Protein AF-A0A8T4BAL3-F1 (afdb_monomer_lite)

Sequence (74 aa):
MENKTMFNVEVADQSGHSIVLMNQEEIANKAASDNSAWVFVNDQLVSAADIADMDLEEGSRIRMMPGLVGGQYC

pLDDT: mean 77.37, std 12.15, range [40.75, 89.19]

Foldseek 3Di:
DPPQQWEFEWEQDPVGTDTDTDGLVVQLVVQVVLVQKWKAWQNDTDHSVVSNVDDDDSPIYIYIYRHPPPDPDD

Radius of gyration: 12.84 Å; chains: 1; bounding box: 43×25×28 Å

Structure (mmCIF, N/CA/C/O backbone):
data_AF-A0A8T4BAL3-F1
#
_entry.id   AF-A0A8T4BAL3-F1
#
loop_
_atom_site.group_PDB
_atom_site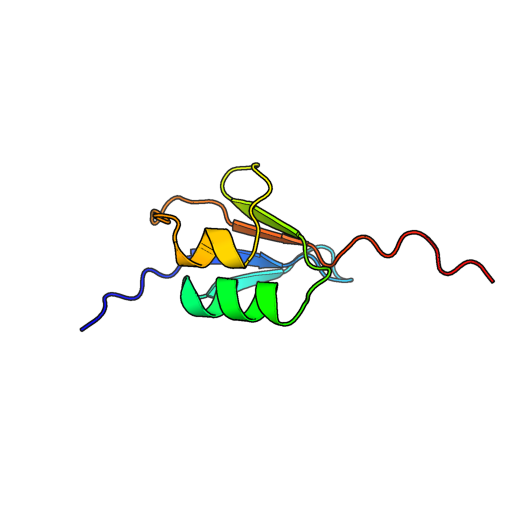.id
_atom_site.type_symbol
_atom_site.label_atom_id
_atom_site.label_alt_id
_atom_site.label_comp_id
_atom_site.label_asym_id
_atom_site.label_entity_id
_atom_site.label_seq_id
_atom_site.pdbx_PDB_ins_code
_atom_site.Cartn_x
_atom_site.Cartn_y
_atom_site.Cartn_z
_atom_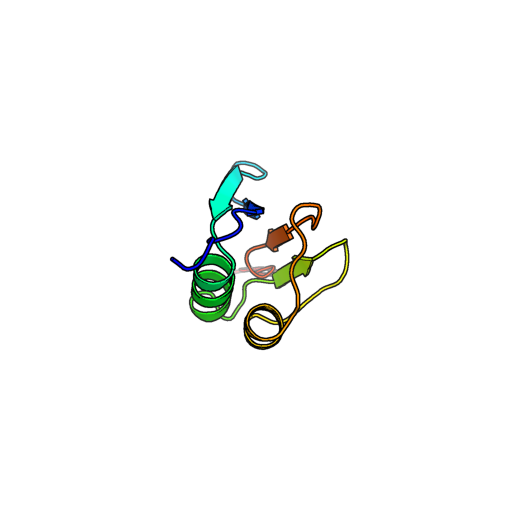site.occupancy
_atom_site.B_iso_or_equiv
_atom_site.auth_seq_id
_atom_site.auth_comp_id
_atom_site.auth_asym_id
_atom_site.auth_atom_id
_atom_site.pdbx_PDB_model_num
ATOM 1 N N . MET A 1 1 ? -17.504 14.799 7.249 1.00 40.75 1 MET A N 1
ATOM 2 C CA . MET A 1 1 ? -16.173 14.548 7.830 1.00 40.75 1 MET A CA 1
ATOM 3 C C . MET A 1 1 ? -15.860 13.110 7.502 1.00 40.75 1 MET A C 1
ATOM 5 O O . MET A 1 1 ? -16.416 12.231 8.143 1.00 40.75 1 MET A O 1
ATOM 9 N N . GLU A 1 2 ? -15.109 12.870 6.431 1.00 52.50 2 GLU A N 1
ATOM 10 C CA . GLU A 1 2 ? -14.546 11.543 6.191 1.00 52.50 2 GLU A CA 1
ATOM 11 C C . GLU A 1 2 ? -13.610 11.253 7.362 1.00 52.50 2 GLU A C 1
ATOM 13 O O . GLU A 1 2 ? -12.598 11.930 7.547 1.00 52.50 2 GLU A O 1
ATOM 18 N N . ASN A 1 3 ? -14.017 10.321 8.223 1.00 53.44 3 ASN A N 1
ATOM 19 C CA . ASN A 1 3 ? -13.137 9.756 9.229 1.00 53.44 3 ASN A CA 1
ATOM 20 C C . ASN A 1 3 ? -12.070 8.988 8.458 1.00 53.44 3 ASN A C 1
ATOM 22 O O . ASN A 1 3 ? -12.276 7.839 8.081 1.00 53.44 3 ASN A O 1
ATOM 26 N N . LYS A 1 4 ? -10.968 9.669 8.138 1.00 64.06 4 LYS A N 1
ATOM 27 C CA . LYS A 1 4 ? -9.840 9.056 7.452 1.00 64.06 4 LYS A CA 1
ATOM 28 C C . LYS A 1 4 ? -9.153 8.132 8.439 1.00 64.06 4 LYS A C 1
ATOM 30 O O . LYS A 1 4 ? -8.328 8.568 9.242 1.00 64.06 4 LYS A O 1
ATOM 35 N N . THR A 1 5 ? -9.553 6.870 8.403 1.00 79.38 5 THR A N 1
ATOM 36 C CA . THR A 1 5 ? -8.888 5.790 9.112 1.00 79.38 5 THR A CA 1
ATOM 37 C C . THR A 1 5 ? -7.409 5.831 8.749 1.00 79.38 5 THR A C 1
ATOM 39 O O . THR A 1 5 ? -7.045 5.831 7.569 1.00 79.38 5 THR A O 1
ATOM 42 N N . MET A 1 6 ? -6.560 5.990 9.762 1.00 84.06 6 MET A N 1
ATOM 43 C CA . MET A 1 6 ? -5.120 6.035 9.563 1.00 84.06 6 MET A CA 1
ATOM 44 C C . MET A 1 6 ? -4.549 4.647 9.783 1.00 84.06 6 MET A C 1
ATOM 46 O O . MET A 1 6 ? -4.827 4.010 10.795 1.00 84.06 6 MET A O 1
ATOM 50 N N . PHE A 1 7 ? -3.719 4.210 8.848 1.00 86.00 7 PHE A N 1
ATOM 51 C CA . PHE A 1 7 ? -3.098 2.900 8.876 1.00 86.00 7 PHE A CA 1
ATOM 52 C C . PHE A 1 7 ? -1.593 3.050 9.052 1.00 86.00 7 PHE A C 1
ATOM 54 O O . PHE A 1 7 ? -0.961 3.965 8.513 1.00 86.00 7 PHE A O 1
ATOM 61 N N . ASN A 1 8 ? -1.006 2.131 9.811 1.00 88.50 8 ASN A N 1
ATOM 62 C CA . ASN A 1 8 ? 0.437 2.002 9.900 1.00 88.50 8 ASN A CA 1
ATOM 63 C C . ASN A 1 8 ? 0.943 1.253 8.672 1.00 88.50 8 ASN A C 1
ATOM 65 O O . ASN A 1 8 ? 0.671 0.065 8.505 1.00 88.50 8 ASN A O 1
ATOM 69 N N . VAL A 1 9 ? 1.705 1.954 7.841 1.00 87.12 9 VAL A N 1
ATOM 70 C CA . VAL A 1 9 ? 2.265 1.398 6.619 1.00 87.12 9 VAL A CA 1
ATOM 71 C C . VAL A 1 9 ? 3.757 1.198 6.780 1.00 87.12 9 VAL A C 1
ATOM 73 O O . VAL A 1 9 ? 4.511 2.150 6.981 1.00 87.12 9 VAL A O 1
ATOM 76 N N . GLU A 1 10 ? 4.192 -0.048 6.678 1.00 89.19 10 GLU A N 1
ATOM 77 C CA . GLU A 1 10 ? 5.604 -0.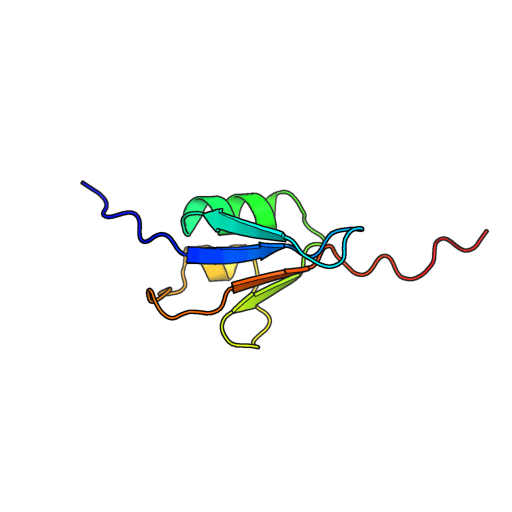407 6.685 1.00 89.19 10 GLU A CA 1
ATOM 78 C C . GLU A 1 10 ? 6.176 -0.218 5.278 1.00 89.19 10 GLU A C 1
ATOM 80 O O . GLU A 1 10 ? 5.919 -1.020 4.388 1.00 89.19 10 GLU A O 1
ATOM 85 N N . VAL A 1 11 ? 6.949 0.838 5.055 1.00 86.69 11 VAL A N 1
ATOM 86 C CA . VAL A 1 11 ? 7.656 1.077 3.794 1.00 86.69 11 VAL A CA 1
ATOM 87 C C . VAL A 1 11 ? 9.059 0.494 3.907 1.00 86.69 11 VAL A C 1
ATOM 89 O O . VAL A 1 11 ? 9.864 0.967 4.708 1.00 86.69 11 VAL A O 1
ATOM 92 N N . ALA A 1 12 ? 9.370 -0.533 3.122 1.00 82.94 12 ALA A N 1
ATOM 93 C CA . ALA A 1 12 ? 10.732 -1.044 3.033 1.00 82.94 12 ALA A CA 1
ATOM 94 C C . ALA A 1 12 ? 11.621 -0.022 2.304 1.00 82.94 12 ALA A C 1
ATOM 96 O O . ALA A 1 12 ? 11.284 0.468 1.232 1.00 82.94 12 ALA A O 1
ATOM 97 N N . ASP A 1 13 ? 12.755 0.313 2.905 1.00 77.69 13 ASP A N 1
ATOM 98 C CA . ASP A 1 13 ? 13.725 1.273 2.376 1.00 77.69 13 ASP A CA 1
ATOM 99 C C . ASP A 1 13 ? 15.145 0.738 2.627 1.00 77.69 13 ASP A C 1
ATOM 101 O O . ASP A 1 13 ? 15.314 -0.293 3.285 1.00 77.69 13 ASP A O 1
ATOM 105 N N . GLN A 1 14 ? 16.179 1.426 2.138 1.00 70.31 14 GLN A N 1
ATOM 106 C CA . GLN A 1 14 ? 17.588 1.043 2.315 1.00 70.31 14 GLN A CA 1
ATOM 107 C C . GLN A 1 14 ? 17.992 0.822 3.785 1.00 70.31 14 GLN A C 1
ATOM 109 O O . GLN A 1 14 ? 18.911 0.055 4.063 1.00 70.31 14 GLN A O 1
ATOM 114 N N . SER A 1 15 ? 17.300 1.466 4.729 1.00 74.38 15 SER A N 1
ATOM 115 C CA . SER A 1 15 ? 17.509 1.310 6.176 1.00 74.38 15 SER A CA 1
ATOM 116 C C . SER A 1 15 ? 16.915 0.025 6.781 1.00 74.38 15 SER A C 1
ATOM 118 O O . SER A 1 15 ? 17.180 -0.275 7.945 1.00 74.38 15 SER A O 1
ATOM 120 N N . GLY A 1 16 ? 16.137 -0.750 6.018 1.00 69.31 16 GLY A N 1
ATOM 121 C CA . GLY A 1 16 ? 15.475 -1.983 6.454 1.00 69.31 16 GLY A CA 1
ATOM 122 C C . GLY A 1 16 ? 13.953 -1.893 6.348 1.00 69.31 16 GLY A C 1
ATOM 123 O O . GLY A 1 16 ? 13.344 -2.705 5.658 1.00 69.31 16 GLY A O 1
ATOM 124 N N . HIS A 1 17 ? 13.338 -0.915 7.015 1.00 79.94 17 HIS A N 1
ATOM 125 C CA . HIS A 1 17 ? 11.948 -0.474 6.821 1.00 79.94 17 HIS A CA 1
ATOM 126 C C . HIS A 1 17 ? 11.655 0.745 7.708 1.00 79.94 17 HIS A C 1
ATOM 128 O O . HIS A 1 17 ? 12.255 0.918 8.766 1.00 79.94 17 HIS A O 1
ATOM 134 N N . SER A 1 18 ? 10.705 1.575 7.288 1.00 85.81 18 SER A N 1
ATOM 135 C CA . SER A 1 18 ? 10.165 2.705 8.044 1.00 85.81 18 SER A CA 1
ATOM 136 C C . SER A 1 18 ? 8.654 2.562 8.179 1.00 85.81 18 SER A C 1
ATOM 138 O O . SER A 1 18 ? 7.984 2.162 7.234 1.00 85.81 18 SER A O 1
ATOM 140 N N . ILE A 1 19 ? 8.103 2.904 9.341 1.00 87.81 19 ILE A N 1
ATOM 141 C CA . ILE A 1 19 ? 6.653 2.894 9.564 1.00 87.81 19 ILE A CA 1
ATOM 142 C C . ILE A 1 19 ? 6.132 4.312 9.363 1.00 87.81 19 ILE A C 1
ATOM 144 O O . ILE A 1 19 ? 6.576 5.236 10.046 1.00 87.81 19 ILE A O 1
ATOM 148 N N . VAL A 1 20 ? 5.182 4.481 8.451 1.00 87.44 20 VAL A N 1
ATOM 149 C CA . VAL A 1 20 ? 4.538 5.767 8.178 1.00 87.44 20 VAL A CA 1
ATOM 150 C C . VAL A 1 20 ? 3.042 5.635 8.426 1.00 87.44 20 VAL A C 1
ATOM 152 O O . VAL A 1 20 ? 2.427 4.667 7.992 1.00 87.44 20 VAL A O 1
ATOM 155 N N . LEU A 1 21 ? 2.452 6.593 9.142 1.00 87.88 21 LEU A N 1
ATOM 156 C CA . LEU A 1 21 ? 0.998 6.694 9.234 1.00 87.88 21 LEU A CA 1
ATOM 157 C C . LEU A 1 21 ? 0.475 7.350 7.958 1.00 87.88 21 LEU A C 1
ATOM 159 O O . LEU A 1 21 ? 0.852 8.482 7.658 1.00 87.88 21 LEU A O 1
ATOM 163 N N . MET A 1 22 ? -0.377 6.640 7.228 1.00 87.12 22 MET A N 1
ATOM 164 C CA . MET A 1 22 ? -1.026 7.145 6.021 1.00 87.12 22 MET A CA 1
ATOM 165 C C . MET A 1 22 ? -2.485 6.710 6.000 1.00 87.12 22 MET A C 1
ATOM 167 O O . MET A 1 22 ? -2.862 5.693 6.582 1.00 87.12 22 MET A O 1
ATOM 171 N N . ASN A 1 23 ? -3.313 7.479 5.309 1.00 87.69 23 ASN A N 1
ATOM 172 C CA . ASN A 1 23 ? -4.677 7.052 5.005 1.00 87.69 23 ASN A CA 1
ATOM 173 C C . ASN A 1 23 ? -4.718 6.180 3.740 1.00 87.69 23 ASN A C 1
ATOM 175 O O . ASN A 1 23 ? -3.777 6.172 2.950 1.00 87.69 23 ASN A O 1
ATOM 179 N N . GLN A 1 24 ? -5.833 5.485 3.525 1.00 84.12 24 GLN A N 1
ATOM 180 C CA . GLN A 1 24 ? -6.039 4.609 2.366 1.00 84.12 24 GLN A CA 1
ATOM 181 C C . GLN A 1 24 ? -5.754 5.289 1.018 1.00 84.12 24 GLN A C 1
ATOM 183 O O . GLN A 1 24 ? -5.064 4.714 0.179 1.00 84.12 24 GLN A O 1
ATOM 188 N N . GLU A 1 25 ? -6.220 6.525 0.816 1.00 84.94 25 GLU A N 1
ATOM 189 C CA . GLU A 1 25 ? -5.972 7.252 -0.435 1.00 84.94 25 GLU A CA 1
ATOM 190 C C . GLU A 1 25 ? -4.485 7.557 -0.638 1.00 84.94 25 GLU A C 1
ATOM 192 O O . GLU A 1 25 ? -3.986 7.481 -1.757 1.00 84.94 25 GLU A O 1
ATOM 197 N N . GLU A 1 26 ? -3.756 7.902 0.425 1.00 86.44 26 GLU A N 1
ATOM 198 C CA . GLU A 1 26 ? -2.306 8.113 0.352 1.00 86.44 26 GLU A CA 1
ATOM 199 C C . GLU A 1 26 ? -1.560 6.823 0.018 1.00 86.44 26 GLU A C 1
ATOM 201 O O . GLU A 1 26 ? -0.623 6.857 -0.778 1.00 86.44 26 GLU A O 1
ATOM 206 N N . ILE A 1 27 ? -1.998 5.687 0.567 1.00 84.94 27 ILE A N 1
ATOM 207 C CA . ILE A 1 27 ? -1.431 4.369 0.254 1.00 84.94 27 ILE A CA 1
ATOM 208 C C . ILE A 1 27 ? -1.656 4.043 -1.219 1.00 84.94 27 ILE A C 1
ATOM 210 O O . ILE A 1 27 ? -0.698 3.717 -1.918 1.00 84.94 27 ILE A O 1
ATOM 214 N N . ALA A 1 28 ? -2.892 4.184 -1.703 1.00 84.56 28 ALA A N 1
ATOM 215 C CA . ALA A 1 28 ? -3.238 3.939 -3.099 1.00 84.56 28 ALA A CA 1
ATOM 216 C C . ALA A 1 28 ? -2.462 4.872 -4.042 1.00 84.56 28 ALA A C 1
ATOM 218 O O . ALA A 1 28 ? -1.883 4.410 -5.022 1.00 84.56 28 ALA A O 1
ATOM 219 N N . ASN A 1 29 ? -2.359 6.165 -3.715 1.00 85.94 29 ASN A N 1
ATOM 220 C CA . ASN A 1 29 ? -1.577 7.124 -4.500 1.00 85.94 29 ASN A CA 1
ATOM 221 C C . ASN A 1 29 ? -0.083 6.791 -4.508 1.00 85.94 29 ASN A C 1
ATOM 223 O O . ASN A 1 29 ? 0.561 6.893 -5.554 1.00 85.94 29 ASN A O 1
ATOM 227 N N . LYS A 1 30 ? 0.482 6.395 -3.363 1.00 83.44 30 LYS A N 1
ATOM 228 C CA . LYS A 1 30 ? 1.898 6.027 -3.263 1.00 83.44 30 LYS A CA 1
ATOM 229 C C . LYS A 1 30 ? 2.194 4.762 -4.064 1.00 83.44 30 LYS A C 1
ATOM 231 O O . LYS A 1 30 ? 3.125 4.753 -4.862 1.00 83.44 30 LYS A O 1
ATOM 236 N N . ALA A 1 31 ? 1.351 3.747 -3.918 1.00 81.38 31 ALA A N 1
ATOM 237 C CA . ALA A 1 31 ? 1.442 2.506 -4.671 1.00 81.38 31 ALA A CA 1
ATOM 238 C C . ALA A 1 31 ? 1.207 2.709 -6.180 1.00 81.38 31 ALA A C 1
ATOM 240 O O . ALA A 1 31 ? 1.826 2.033 -6.992 1.00 81.38 31 ALA A O 1
ATOM 241 N N . ALA A 1 32 ? 0.350 3.655 -6.576 1.00 81.62 32 ALA A N 1
ATOM 242 C CA . ALA A 1 32 ? 0.133 4.002 -7.981 1.00 81.62 32 ALA A CA 1
ATOM 243 C C . ALA A 1 32 ? 1.290 4.825 -8.575 1.00 81.62 32 ALA A C 1
ATOM 245 O O . ALA A 1 32 ? 1.605 4.686 -9.758 1.00 81.62 32 ALA A O 1
ATOM 246 N N . SER A 1 33 ? 1.921 5.683 -7.764 1.00 79.88 33 SER A N 1
ATOM 247 C CA . SER A 1 33 ? 3.080 6.491 -8.172 1.00 79.88 33 SER A CA 1
ATOM 248 C C . SER A 1 33 ? 4.303 5.612 -8.420 1.00 79.88 33 SER A C 1
ATOM 250 O O . SER A 1 33 ? 4.979 5.758 -9.440 1.00 79.88 33 SER A O 1
ATOM 252 N N . ASP A 1 34 ? 4.550 4.660 -7.522 1.00 71.62 34 ASP A N 1
ATOM 253 C CA . ASP A 1 34 ? 5.605 3.668 -7.667 1.00 71.62 34 ASP A CA 1
ATOM 254 C C . ASP A 1 34 ? 5.028 2.406 -8.321 1.00 71.62 34 ASP A C 1
ATOM 256 O O . ASP A 1 34 ? 4.729 1.425 -7.655 1.00 71.62 34 ASP A O 1
ATOM 260 N N . ASN A 1 35 ? 4.896 2.411 -9.654 1.00 64.25 35 ASN A N 1
ATOM 261 C CA . ASN A 1 35 ? 4.335 1.302 -10.457 1.00 64.25 35 ASN A CA 1
ATOM 262 C C . ASN A 1 35 ? 5.036 -0.064 -10.259 1.00 64.25 35 ASN A C 1
ATOM 264 O O . ASN A 1 35 ? 4.553 -1.099 -10.712 1.00 64.25 35 ASN A O 1
ATOM 268 N N . SER A 1 36 ? 6.211 -0.072 -9.631 1.00 66.44 36 SER A N 1
ATOM 269 C CA . SER A 1 36 ? 6.955 -1.275 -9.262 1.00 66.44 36 SER A CA 1
ATOM 270 C C . SER A 1 36 ? 6.774 -1.671 -7.794 1.00 66.44 36 SER A C 1
ATOM 272 O O . SER A 1 36 ? 7.194 -2.764 -7.427 1.00 66.44 36 SER A O 1
ATOM 274 N N . ALA A 1 37 ? 6.175 -0.830 -6.950 1.00 76.75 37 ALA A N 1
ATOM 275 C CA . ALA A 1 37 ? 5.980 -1.109 -5.538 1.00 76.75 37 ALA A CA 1
ATOM 276 C C . ALA A 1 37 ? 4.926 -2.200 -5.325 1.00 76.75 37 ALA A C 1
ATOM 278 O O . ALA A 1 37 ? 3.826 -2.183 -5.875 1.00 76.75 37 ALA A O 1
ATOM 279 N N . TRP A 1 38 ? 5.281 -3.167 -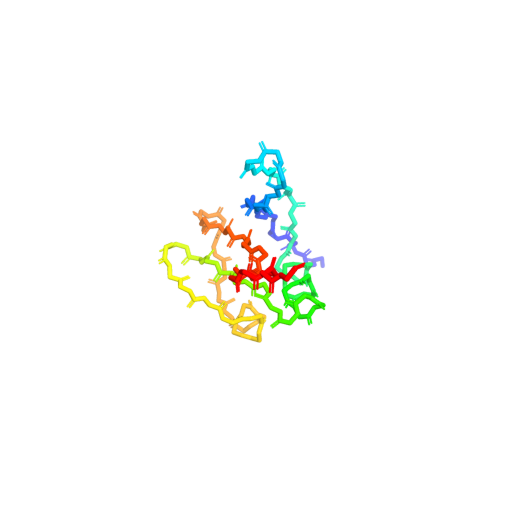4.492 1.00 85.25 38 TRP A N 1
ATOM 280 C CA . TRP A 1 38 ? 4.409 -4.238 -4.046 1.00 85.25 38 TRP A CA 1
ATOM 281 C C . TRP A 1 38 ? 3.780 -3.845 -2.726 1.00 85.25 38 TRP A C 1
ATOM 283 O O . TRP A 1 38 ? 4.493 -3.536 -1.772 1.00 85.25 38 TRP A O 1
ATOM 293 N N . VAL A 1 39 ? 2.456 -3.886 -2.651 1.00 86.81 39 VAL A N 1
ATOM 294 C CA . VAL A 1 39 ? 1.751 -3.642 -1.399 1.00 86.81 39 VAL A CA 1
ATOM 295 C C . VAL A 1 39 ? 1.210 -4.952 -0.864 1.00 86.81 39 VAL A C 1
ATOM 297 O O . VAL A 1 39 ? 0.568 -5.717 -1.574 1.00 86.81 39 VAL A O 1
ATOM 300 N N . PHE A 1 40 ? 1.478 -5.208 0.403 1.00 87.31 40 PHE A N 1
ATOM 301 C CA . PHE A 1 40 ? 0.960 -6.333 1.149 1.00 87.31 40 PHE A CA 1
ATOM 302 C C . PHE A 1 40 ? -0.056 -5.822 2.158 1.00 87.31 40 PHE A C 1
ATOM 304 O O . PHE A 1 40 ? 0.248 -4.908 2.922 1.00 87.31 40 PHE A O 1
ATOM 311 N N . VAL A 1 41 ? -1.237 -6.425 2.180 1.00 87.94 41 VAL A N 1
ATOM 312 C CA . VAL A 1 41 ? -2.283 -6.190 3.176 1.00 87.94 41 VAL A CA 1
ATOM 313 C C . VAL A 1 41 ? -2.559 -7.529 3.849 1.00 87.94 41 VAL A C 1
ATOM 315 O O . VAL A 1 41 ? -2.934 -8.482 3.173 1.00 87.94 41 VAL A O 1
ATOM 318 N N . ASN A 1 42 ? -2.333 -7.633 5.161 1.00 86.44 42 ASN A N 1
ATOM 319 C CA . ASN A 1 42 ? -2.509 -8.880 5.925 1.00 86.44 42 ASN A CA 1
ATOM 320 C C . ASN A 1 42 ? -1.780 -10.088 5.295 1.00 86.44 42 ASN A C 1
ATOM 322 O O . ASN A 1 42 ? -2.356 -11.160 5.134 1.00 86.44 42 ASN A O 1
ATOM 326 N N . ASP A 1 43 ? -0.521 -9.888 4.889 1.00 83.50 43 ASP A N 1
ATOM 327 C CA . ASP A 1 43 ? 0.321 -10.888 4.209 1.00 83.50 43 ASP A CA 1
ATOM 328 C C . ASP A 1 43 ? -0.157 -11.309 2.800 1.00 83.50 43 ASP A C 1
ATOM 330 O O . ASP A 1 43 ? 0.447 -12.182 2.173 1.00 83.50 43 ASP A O 1
ATOM 334 N N . GLN A 1 44 ? -1.179 -10.653 2.244 1.00 84.75 44 GLN A N 1
ATOM 335 C CA . GLN A 1 44 ? -1.610 -10.837 0.857 1.00 84.75 44 GLN A CA 1
ATOM 336 C C . GLN A 1 44 ? -1.096 -9.705 -0.029 1.00 84.75 44 GLN A C 1
ATOM 338 O O . GLN A 1 44 ? -1.214 -8.538 0.325 1.00 84.75 44 GLN A O 1
ATOM 343 N N . LEU A 1 45 ? -0.543 -10.039 -1.197 1.00 86.12 45 LEU A N 1
ATOM 344 C CA . LEU A 1 45 ? -0.166 -9.045 -2.201 1.00 86.12 45 LEU A CA 1
ATOM 345 C C . LEU A 1 45 ? -1.436 -8.449 -2.829 1.00 86.12 45 LEU A C 1
ATOM 347 O O . LEU A 1 45 ? -2.250 -9.188 -3.382 1.00 86.12 45 LEU A O 1
ATOM 351 N N . VAL A 1 46 ? -1.576 -7.128 -2.766 1.00 86.25 46 VAL A N 1
ATOM 352 C CA . VAL A 1 46 ? -2.712 -6.370 -3.301 1.00 86.25 46 VAL A CA 1
ATOM 353 C C . VAL A 1 46 ? -2.185 -5.293 -4.249 1.00 86.25 46 VAL A C 1
ATOM 355 O O . VAL A 1 46 ? -1.127 -4.703 -4.021 1.00 86.25 46 VAL A O 1
ATOM 358 N N . SER A 1 47 ? -2.904 -5.049 -5.344 1.00 82.25 47 SER A N 1
ATOM 359 C CA . SER A 1 47 ? -2.543 -3.996 -6.292 1.00 82.25 47 SER A CA 1
ATOM 360 C C . SER A 1 47 ? -2.967 -2.614 -5.780 1.00 82.25 47 SER A C 1
ATOM 362 O O . SER A 1 47 ? -3.939 -2.485 -5.043 1.00 82.25 47 SER A O 1
ATOM 364 N N . ALA A 1 48 ? -2.280 -1.552 -6.211 1.00 78.50 48 ALA A N 1
ATOM 365 C CA . ALA A 1 48 ? -2.646 -0.175 -5.862 1.00 78.50 48 ALA A CA 1
ATOM 366 C C . ALA A 1 48 ? -4.107 0.174 -6.204 1.00 78.50 48 ALA A C 1
ATOM 368 O O . ALA A 1 48 ? -4.748 0.932 -5.480 1.00 78.50 48 ALA A O 1
ATOM 369 N N . ALA A 1 49 ? -4.623 -0.390 -7.301 1.00 78.56 49 ALA A N 1
ATOM 370 C CA . ALA A 1 49 ? -5.996 -0.187 -7.744 1.00 78.56 49 ALA A CA 1
ATOM 371 C C . ALA A 1 49 ? -7.001 -0.901 -6.830 1.00 78.56 49 ALA A C 1
ATOM 373 O O . ALA A 1 49 ? -8.021 -0.317 -6.482 1.00 78.56 49 ALA A O 1
ATOM 374 N N . ASP A 1 50 ? -6.681 -2.121 -6.390 1.00 82.69 50 ASP A N 1
ATOM 375 C CA . ASP A 1 50 ? -7.526 -2.881 -5.463 1.00 82.69 50 ASP A CA 1
ATOM 376 C C . ASP A 1 50 ? -7.536 -2.263 -4.059 1.00 82.69 50 ASP A C 1
ATOM 378 O O . ASP A 1 50 ? -8.552 -2.318 -3.380 1.00 82.69 50 ASP A O 1
ATOM 382 N N . ILE A 1 51 ? -6.446 -1.618 -3.621 1.00 81.56 51 ILE A N 1
ATOM 383 C CA . ILE A 1 51 ? -6.395 -0.929 -2.317 1.00 81.56 51 ILE A CA 1
ATOM 384 C C . ILE A 1 51 ? -7.437 0.181 -2.220 1.00 81.56 51 ILE A C 1
ATOM 386 O O . ILE A 1 51 ? -7.960 0.409 -1.135 1.00 81.56 51 ILE A O 1
ATOM 390 N N . ALA A 1 52 ? -7.720 0.888 -3.316 1.00 79.88 52 ALA A N 1
ATOM 391 C CA . ALA A 1 52 ? -8.702 1.969 -3.323 1.00 79.88 52 ALA A CA 1
ATOM 392 C C . ALA A 1 52 ? -10.150 1.458 -3.201 1.00 79.88 52 ALA A C 1
ATOM 394 O O . ALA A 1 52 ? -11.000 2.188 -2.702 1.00 79.88 52 ALA A O 1
ATOM 395 N N . ASP A 1 53 ? -10.408 0.224 -3.642 1.00 80.38 53 ASP A N 1
ATOM 396 C CA . ASP A 1 53 ? -11.736 -0.407 -3.634 1.00 80.38 53 ASP A CA 1
ATOM 397 C C . ASP A 1 53 ? -11.917 -1.387 -2.451 1.00 80.38 53 ASP A C 1
ATOM 399 O O . ASP A 1 53 ? -13.037 -1.737 -2.086 1.00 80.38 53 ASP A O 1
ATOM 403 N N . MET A 1 54 ? -10.820 -1.822 -1.817 1.00 79.62 54 MET A N 1
ATOM 404 C CA . MET A 1 54 ? -10.839 -2.706 -0.649 1.00 79.62 54 MET A CA 1
ATOM 405 C C . MET A 1 54 ? -11.341 -2.001 0.611 1.00 79.62 54 MET A C 1
ATOM 407 O O . MET A 1 54 ? -11.007 -0.854 0.891 1.00 79.62 54 MET A O 1
ATOM 411 N N . ASP A 1 55 ? -12.049 -2.749 1.452 1.00 77.00 55 ASP A N 1
ATOM 412 C CA . ASP A 1 55 ? -12.392 -2.312 2.802 1.00 77.00 55 ASP A CA 1
ATOM 413 C C . ASP A 1 55 ? -11.188 -2.563 3.729 1.00 77.00 55 ASP A C 1
ATOM 415 O O . ASP A 1 55 ? -10.890 -3.701 4.101 1.00 77.00 55 ASP A O 1
ATOM 419 N N . LEU A 1 56 ? -10.415 -1.511 4.020 1.00 75.94 56 LEU A N 1
ATOM 420 C CA . LEU A 1 56 ? -9.289 -1.581 4.953 1.00 75.94 56 LEU A CA 1
ATOM 421 C C . LEU A 1 56 ? -9.773 -1.303 6.379 1.00 75.94 56 LEU A C 1
ATOM 423 O O . LEU A 1 56 ? -10.187 -0.193 6.711 1.00 75.94 56 LEU A O 1
ATOM 427 N N . GLU A 1 57 ? -9.650 -2.299 7.252 1.00 78.62 57 GLU A N 1
ATOM 428 C CA . GLU A 1 57 ? -9.985 -2.166 8.675 1.00 78.62 57 GLU A CA 1
ATOM 429 C C . GLU A 1 57 ? -8.800 -1.619 9.490 1.00 78.62 57 GLU A C 1
ATOM 431 O O . GLU A 1 57 ? -7.649 -1.897 9.150 1.00 78.62 57 GLU A O 1
ATOM 436 N N . GLU A 1 58 ? -9.048 -0.908 10.602 1.00 68.81 58 GLU A N 1
ATOM 437 C CA . GLU A 1 58 ? -8.016 -0.304 11.484 1.00 68.81 58 GLU A CA 1
ATOM 438 C C . GLU A 1 58 ? -6.925 -1.282 11.965 1.00 68.81 58 GLU A C 1
ATOM 440 O O . GLU A 1 58 ? -5.823 -0.864 12.312 1.00 68.81 58 GLU A O 1
ATOM 445 N N . GLY A 1 59 ? -7.209 -2.588 11.978 1.00 74.69 59 GLY A N 1
ATOM 446 C CA . GLY A 1 59 ? -6.252 -3.642 12.332 1.00 74.69 59 GLY A CA 1
ATOM 447 C C . GLY A 1 59 ? -5.425 -4.189 11.164 1.00 74.69 59 GLY A C 1
ATOM 448 O O . GLY A 1 59 ? -4.601 -5.081 11.377 1.00 74.69 59 GLY A O 1
ATOM 449 N N . SER A 1 60 ? -5.643 -3.701 9.941 1.00 81.94 60 SER A N 1
ATOM 450 C CA . SER A 1 60 ? -4.998 -4.230 8.740 1.00 81.94 60 SER A CA 1
ATOM 451 C C . SER A 1 60 ? -3.516 -3.887 8.720 1.00 81.94 60 SER A C 1
ATOM 453 O O . SER A 1 60 ? -3.117 -2.726 8.842 1.00 81.94 60 SER A O 1
ATOM 455 N N . ARG A 1 61 ? -2.680 -4.908 8.527 1.00 85.00 61 ARG A N 1
ATOM 456 C CA . ARG A 1 61 ? -1.229 -4.731 8.438 1.00 85.00 61 ARG A CA 1
ATOM 457 C C . ARG A 1 61 ? -0.845 -4.425 7.000 1.00 85.00 61 ARG A C 1
ATOM 459 O O . ARG A 1 61 ? -0.981 -5.296 6.144 1.00 85.00 61 ARG A O 1
ATOM 466 N N . ILE A 1 62 ? -0.372 -3.209 6.741 1.00 87.38 62 ILE A N 1
ATOM 467 C CA . ILE A 1 62 ? -0.035 -2.760 5.388 1.00 87.38 62 ILE A CA 1
ATOM 468 C C . ILE A 1 62 ? 1.478 -2.615 5.269 1.00 87.38 62 ILE A C 1
ATOM 470 O O . ILE A 1 62 ? 2.112 -1.926 6.068 1.00 87.38 62 ILE A O 1
ATOM 474 N N . ARG A 1 63 ? 2.069 -3.248 4.257 1.00 88.25 63 ARG A N 1
ATOM 475 C CA . ARG A 1 63 ? 3.500 -3.170 3.965 1.00 88.25 63 ARG A CA 1
ATOM 476 C C . ARG A 1 63 ? 3.723 -2.854 2.500 1.00 88.25 63 ARG A C 1
ATOM 478 O O . ARG A 1 63 ? 3.320 -3.612 1.633 1.00 88.25 63 ARG A O 1
ATOM 485 N N . MET A 1 64 ? 4.412 -1.760 2.229 1.00 86.69 64 MET A N 1
ATOM 486 C CA . MET A 1 64 ? 4.869 -1.400 0.897 1.00 86.69 64 MET A CA 1
ATOM 487 C C . MET A 1 64 ? 6.332 -1.803 0.738 1.00 86.69 64 MET A C 1
ATOM 489 O O . MET A 1 64 ? 7.198 -1.376 1.499 1.00 86.69 64 MET A O 1
ATOM 493 N N . MET A 1 65 ? 6.618 -2.620 -0.264 1.00 84.88 65 MET A N 1
ATOM 494 C CA . MET A 1 65 ? 7.972 -2.960 -0.669 1.00 84.88 65 MET A CA 1
ATOM 495 C C . MET A 1 65 ? 8.255 -2.282 -2.007 1.00 84.88 65 MET A C 1
ATOM 497 O O . MET A 1 65 ? 7.470 -2.460 -2.937 1.00 84.88 65 MET A O 1
ATOM 501 N N . PRO A 1 66 ? 9.349 -1.518 -2.147 1.00 75.88 66 PRO A N 1
ATOM 502 C CA . PRO A 1 66 ? 9.772 -1.062 -3.457 1.00 75.88 66 PRO A CA 1
ATOM 503 C C . PRO A 1 66 ? 10.036 -2.312 -4.293 1.00 75.88 66 PRO A C 1
ATOM 505 O O . PRO A 1 66 ? 10.565 -3.303 -3.777 1.00 75.88 66 PRO A O 1
ATOM 508 N N . GLY A 1 67 ? 9.613 -2.292 -5.556 1.00 69.69 67 GLY A N 1
ATOM 509 C CA . GLY A 1 67 ? 9.766 -3.442 -6.436 1.00 69.69 67 GLY A CA 1
ATOM 510 C C . GLY A 1 67 ? 11.180 -3.980 -6.374 1.00 69.69 67 GLY A C 1
ATOM 511 O O . GLY A 1 67 ? 12.142 -3.209 -6.396 1.00 69.69 67 GLY A O 1
ATOM 512 N N 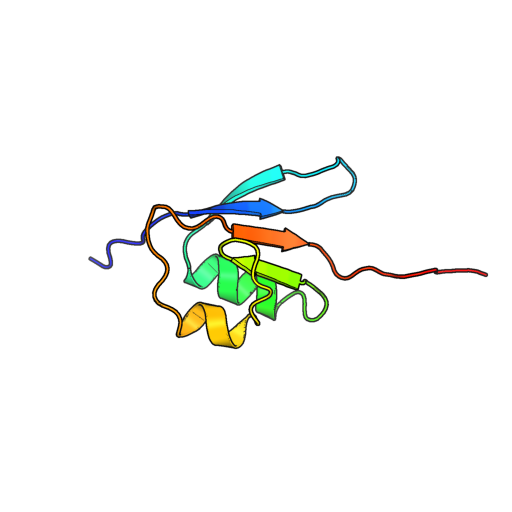. LEU A 1 68 ? 11.301 -5.302 -6.262 1.00 63.72 68 LEU A N 1
ATOM 513 C CA . LEU A 1 68 ? 12.590 -5.968 -6.247 1.00 63.72 68 LEU A CA 1
ATOM 514 C C . LEU A 1 68 ? 13.287 -5.668 -7.584 1.00 63.72 68 LEU A C 1
ATOM 516 O O . LEU A 1 68 ? 13.042 -6.339 -8.587 1.00 63.72 68 LEU A O 1
ATOM 520 N N . VAL A 1 69 ? 14.142 -4.643 -7.621 1.00 61.34 69 VAL A N 1
ATOM 521 C CA . VAL A 1 69 ? 15.084 -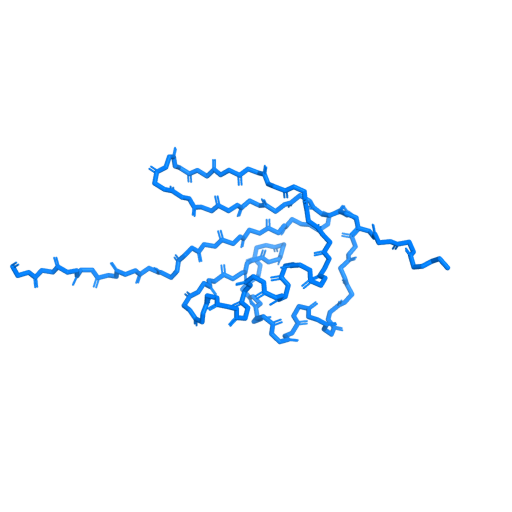4.414 -8.721 1.00 61.34 69 VAL A CA 1
ATOM 522 C C . VAL A 1 69 ? 16.145 -5.504 -8.633 1.00 61.34 69 VAL A C 1
ATOM 524 O O . VAL A 1 69 ? 17.238 -5.328 -8.100 1.00 61.34 69 VAL A O 1
ATOM 527 N N . GLY A 1 70 ? 15.768 -6.696 -9.093 1.00 50.16 70 GLY A N 1
ATOM 528 C CA . GLY A 1 70 ? 16.658 -7.830 -9.245 1.00 50.16 70 GLY A CA 1
ATOM 529 C C . GLY A 1 70 ? 17.740 -7.497 -10.265 1.00 50.16 70 GLY A C 1
ATOM 530 O O . GLY A 1 70 ? 17.521 -7.626 -11.462 1.00 50.16 70 GLY A O 1
ATOM 531 N N . GLY A 1 71 ? 18.900 -7.072 -9.763 1.00 51.66 71 GLY A N 1
ATOM 532 C CA . GLY A 1 71 ? 20.175 -7.062 -10.472 1.00 51.66 71 GLY A CA 1
ATOM 533 C C . GLY A 1 71 ? 20.330 -5.992 -11.551 1.00 51.66 71 GLY A C 1
ATOM 534 O O . GLY A 1 71 ? 20.238 -6.292 -12.736 1.00 51.66 71 GLY A O 1
ATOM 535 N N . GLN A 1 72 ? 20.763 -4.788 -11.167 1.00 49.28 72 GLN A N 1
ATOM 536 C CA . GLN A 1 72 ? 21.723 -4.082 -12.021 1.00 49.28 72 GLN A CA 1
ATOM 537 C C . GLN A 1 72 ? 23.082 -4.778 -11.864 1.00 49.28 72 GLN A C 1
ATOM 539 O O . GLN A 1 72 ? 23.923 -4.375 -11.067 1.00 49.28 72 GLN A O 1
ATOM 544 N N . TYR A 1 73 ? 23.257 -5.881 -12.590 1.00 49.41 73 TYR A N 1
ATOM 545 C CA . TYR A 1 73 ? 24.584 -6.336 -12.984 1.00 49.41 73 TYR A CA 1
ATOM 546 C C . TYR A 1 73 ? 24.943 -5.618 -14.283 1.00 49.41 73 TYR A C 1
ATOM 548 O O . TYR A 1 73 ? 24.253 -5.820 -15.281 1.00 49.41 73 TYR A O 1
ATOM 556 N N . CYS A 1 74 ? 25.986 -4.789 -14.231 1.00 40.78 74 CYS A N 1
ATOM 557 C CA . CYS A 1 74 ? 27.000 -4.568 -15.269 1.00 40.78 74 CYS A CA 1
ATOM 558 C C . CYS A 1 74 ? 28.117 -3.700 -14.682 1.00 40.78 74 CYS A C 1
ATOM 560 O O . CYS A 1 74 ? 27.811 -2.565 -14.253 1.00 40.78 74 CYS A O 1
#

Secondary structure (DSSP, 8-state):
-----EEEEEE--TTS-EEEEEEHHHHHHHHHHSTT-EEEETTEEE-HHHHHHS---TT--EEEE---------